Protein AF-A0A520S556-F1 (afdb_monomer_lite)

Structure (mmCIF, N/CA/C/O backbone):
data_AF-A0A520S556-F1
#
_entry.id   AF-A0A520S556-F1
#
loop_
_atom_site.group_PDB
_atom_site.id
_atom_site.type_symbol
_atom_site.label_atom_id
_atom_site.label_alt_id
_atom_site.label_comp_id
_atom_site.label_asym_id
_atom_site.label_entity_id
_atom_site.label_seq_id
_atom_site.pdbx_PDB_ins_code
_atom_site.Cartn_x
_atom_site.Cartn_y
_atom_site.Cartn_z
_atom_site.occupancy
_atom_site.B_iso_or_equiv
_atom_site.auth_seq_id
_atom_site.auth_comp_id
_atom_site.auth_asym_id
_atom_site.auth_atom_id
_atom_site.pdbx_PDB_model_num
ATOM 1 N N . MET A 1 1 ? -10.086 -14.549 43.045 1.00 54.03 1 MET A N 1
ATOM 2 C CA . MET A 1 1 ? -8.870 -14.057 42.363 1.00 54.03 1 MET A CA 1
ATOM 3 C C . MET A 1 1 ? -8.837 -14.447 40.880 1.00 54.03 1 MET A C 1
ATOM 5 O O . MET A 1 1 ? -8.221 -13.704 40.144 1.00 54.03 1 MET A O 1
ATOM 9 N N . ASN A 1 2 ? -9.590 -15.460 40.411 1.00 58.88 2 ASN A N 1
ATOM 10 C CA . ASN A 1 2 ? -9.655 -15.836 38.980 1.00 58.88 2 ASN A CA 1
ATOM 11 C C . ASN A 1 2 ? -10.303 -14.822 38.014 1.00 58.88 2 ASN A C 1
ATOM 13 O O . ASN A 1 2 ? -9.980 -14.830 36.836 1.00 58.88 2 ASN A O 1
ATOM 17 N N . SER A 1 3 ? -11.210 -13.950 38.465 1.00 61.78 3 SER A N 1
ATOM 18 C CA . SER A 1 3 ? -12.034 -13.155 37.534 1.00 61.78 3 SER A CA 1
ATOM 19 C C . SER A 1 3 ? -11.272 -12.046 36.794 1.00 61.78 3 SER A C 1
ATOM 21 O O . SER A 1 3 ? -11.640 -11.696 35.683 1.00 61.78 3 SER A O 1
ATOM 23 N N . ALA A 1 4 ? -10.205 -11.500 37.388 1.00 64.62 4 ALA A N 1
ATOM 24 C CA . ALA A 1 4 ? -9.406 -10.444 36.759 1.00 64.62 4 ALA A CA 1
ATOM 25 C C . ALA A 1 4 ? -8.369 -10.994 35.760 1.00 64.62 4 ALA A C 1
ATOM 27 O O . ALA A 1 4 ? -8.003 -10.299 34.816 1.00 64.62 4 ALA A O 1
ATOM 28 N N . GLU A 1 5 ? -7.906 -12.232 35.964 1.00 65.00 5 GLU A N 1
ATOM 29 C CA . GLU A 1 5 ? -6.979 -12.914 35.051 1.00 65.00 5 GLU A CA 1
ATOM 30 C C . GLU A 1 5 ? -7.717 -13.376 33.782 1.00 65.00 5 GLU A C 1
ATOM 32 O O . GLU A 1 5 ? -7.232 -13.130 32.681 1.00 65.00 5 GLU A O 1
ATOM 37 N N . GLU A 1 6 ? -8.939 -13.913 33.914 1.00 66.50 6 GLU A N 1
ATOM 38 C CA . GLU A 1 6 ? -9.789 -14.287 32.769 1.00 66.50 6 GLU A CA 1
ATOM 39 C C . GLU A 1 6 ? -10.189 -13.074 31.901 1.00 66.50 6 GLU A C 1
ATOM 41 O O . GLU A 1 6 ? -10.152 -13.156 30.673 1.00 66.50 6 GLU A O 1
ATOM 46 N N . GLU A 1 7 ? -10.518 -11.921 32.501 1.00 67.44 7 GLU A N 1
ATOM 47 C CA . GLU A 1 7 ? -10.843 -10.694 31.748 1.00 67.44 7 GLU A CA 1
ATOM 48 C C . GLU A 1 7 ? -9.630 -10.122 30.987 1.00 67.44 7 GLU A C 1
ATOM 50 O O . GLU A 1 7 ? -9.769 -9.654 29.850 1.00 67.44 7 GLU A O 1
ATOM 55 N N . GLN A 1 8 ? -8.426 -10.176 31.571 1.00 68.19 8 GLN A N 1
ATOM 56 C CA . GLN A 1 8 ? -7.202 -9.741 30.888 1.00 68.19 8 GLN A CA 1
ATOM 57 C C . GLN A 1 8 ? -6.812 -10.682 29.743 1.00 68.19 8 GLN A C 1
ATOM 59 O O . GLN A 1 8 ? -6.436 -10.196 28.673 1.00 68.19 8 GLN A O 1
ATOM 64 N N . GLU A 1 9 ? -6.939 -12.000 29.922 1.00 69.75 9 GLU A N 1
ATOM 65 C CA . GLU A 1 9 ? -6.674 -12.970 28.852 1.00 69.75 9 GLU A CA 1
ATOM 66 C C . GLU A 1 9 ? -7.617 -12.779 27.660 1.00 69.75 9 GLU A C 1
ATOM 68 O O . GLU A 1 9 ? -7.149 -12.723 26.520 1.00 69.75 9 GLU A O 1
ATOM 73 N N . LEU A 1 10 ? -8.919 -12.587 27.902 1.00 73.12 10 LEU A N 1
ATOM 74 C CA . LEU A 1 10 ? -9.891 -12.290 26.842 1.00 73.12 10 LEU A CA 1
ATOM 75 C C . LEU A 1 10 ? -9.511 -11.020 26.064 1.00 73.12 10 LEU A C 1
ATOM 77 O O . LEU A 1 10 ? -9.525 -11.020 24.835 1.00 73.12 10 LEU A O 1
ATOM 81 N N . THR A 1 11 ? -9.054 -9.977 26.764 1.00 82.06 11 THR A N 1
ATOM 82 C CA . THR A 1 11 ? -8.643 -8.706 26.144 1.00 82.06 11 THR A CA 1
ATOM 83 C C . THR A 1 11 ? -7.404 -8.860 25.247 1.00 82.06 11 THR A C 1
ATOM 85 O O . THR A 1 11 ? -7.337 -8.270 24.165 1.00 82.06 11 THR A O 1
ATOM 88 N N . LEU A 1 12 ? -6.413 -9.663 25.659 1.00 81.62 12 LEU A N 1
ATOM 89 C CA . LEU A 1 12 ? -5.217 -9.928 24.848 1.00 81.62 12 LEU A CA 1
ATOM 90 C C . LEU A 1 12 ? -5.542 -10.775 23.614 1.00 81.62 12 LEU A C 1
ATOM 92 O O . LEU A 1 12 ? -5.056 -10.480 22.520 1.00 81.62 12 LEU A O 1
ATOM 96 N N . ILE A 1 13 ? -6.375 -11.804 23.778 1.00 85.19 13 ILE A N 1
ATOM 97 C CA . ILE A 1 13 ? -6.836 -12.651 22.673 1.00 85.19 13 ILE A CA 1
ATOM 98 C C . ILE A 1 13 ? -7.604 -11.806 21.647 1.00 85.19 13 ILE A C 1
ATOM 100 O O . ILE A 1 13 ? -7.321 -11.899 20.449 1.00 85.19 13 ILE A O 1
ATOM 104 N N . ASP A 1 14 ? -8.497 -10.925 22.098 1.00 84.88 14 ASP A N 1
ATOM 105 C CA . ASP A 1 14 ? -9.263 -10.027 21.229 1.00 84.88 14 ASP A CA 1
ATOM 106 C C . ASP A 1 14 ? -8.359 -9.060 20.452 1.00 84.88 14 ASP A C 1
ATOM 108 O O . ASP A 1 14 ? -8.530 -8.881 19.241 1.00 84.88 14 ASP A O 1
ATOM 112 N N . HIS A 1 15 ? -7.336 -8.499 21.100 1.00 84.19 15 HIS A N 1
ATOM 113 C CA . HIS A 1 15 ? -6.376 -7.624 20.427 1.00 84.19 15 HIS A CA 1
ATOM 114 C C . HIS A 1 15 ? -5.542 -8.375 19.371 1.00 84.19 15 HIS A C 1
ATOM 116 O O . HIS A 1 15 ? -5.305 -7.865 18.273 1.00 84.19 15 HIS A O 1
ATOM 122 N N . LEU A 1 16 ? -5.138 -9.622 19.634 1.00 88.31 16 LEU A N 1
ATOM 123 C CA . LEU A 1 16 ? -4.447 -10.450 18.635 1.00 88.31 16 LEU A CA 1
ATOM 124 C C . LEU A 1 16 ? -5.355 -10.820 17.451 1.00 88.31 16 LEU A C 1
ATOM 126 O O . LEU A 1 16 ? -4.902 -10.850 16.300 1.00 88.31 16 LEU A O 1
ATOM 130 N N . ILE A 1 17 ? -6.640 -11.074 17.705 1.00 89.38 17 ILE A N 1
ATOM 131 C CA . ILE A 1 17 ? -7.638 -11.321 16.656 1.00 89.38 17 ILE A CA 1
ATOM 132 C C . ILE A 1 17 ? -7.810 -10.076 15.781 1.00 89.38 17 ILE A C 1
ATOM 134 O O . ILE A 1 17 ? -7.869 -10.194 14.551 1.00 89.38 17 ILE A O 1
ATOM 138 N N . GLU A 1 18 ? -7.832 -8.896 16.398 1.00 89.12 18 GLU A N 1
ATOM 139 C CA . GLU A 1 18 ? -7.869 -7.617 15.703 1.00 89.12 18 GLU A CA 1
ATOM 140 C C . GLU A 1 18 ? -6.640 -7.447 14.796 1.00 89.12 18 GLU A C 1
ATOM 142 O O . GLU A 1 18 ? -6.794 -7.170 13.604 1.00 89.12 18 GLU A O 1
ATOM 147 N N . LEU A 1 19 ? -5.426 -7.691 15.308 1.00 89.81 19 LEU A N 1
ATOM 148 C CA . LEU A 1 19 ? -4.191 -7.630 14.515 1.00 89.81 19 LEU A CA 1
ATOM 149 C C . LEU A 1 19 ? -4.261 -8.536 13.280 1.00 89.81 19 LEU A C 1
ATOM 151 O O . LEU A 1 19 ? -3.933 -8.109 12.171 1.00 89.81 19 LEU A O 1
ATOM 155 N N . ARG A 1 20 ? -4.710 -9.782 13.453 1.00 94.38 20 ARG A N 1
ATOM 156 C CA . ARG A 1 20 ? -4.850 -10.747 12.355 1.00 94.38 20 ARG A CA 1
ATOM 157 C C . ARG A 1 20 ? -5.804 -10.236 11.277 1.00 94.38 20 ARG A C 1
ATOM 159 O O . ARG A 1 20 ? -5.463 -10.274 10.096 1.00 94.38 20 ARG A O 1
ATOM 166 N N . ASP A 1 21 ? -6.990 -9.776 11.669 1.00 93.31 21 ASP A N 1
ATOM 167 C CA . ASP A 1 21 ? -8.000 -9.267 10.732 1.00 93.31 21 ASP A CA 1
ATOM 168 C C . ASP A 1 21 ? -7.488 -8.030 9.976 1.00 93.31 21 ASP A C 1
ATOM 170 O O . ASP A 1 21 ? -7.669 -7.879 8.766 1.00 93.31 21 ASP A O 1
ATOM 174 N N . ARG A 1 22 ? -6.745 -7.174 10.680 1.00 92.50 22 ARG A N 1
ATOM 175 C CA . ARG A 1 22 ? -6.067 -6.009 10.115 1.00 92.50 22 ARG A CA 1
ATOM 176 C C . ARG A 1 22 ? -5.005 -6.383 9.087 1.00 92.50 22 ARG A C 1
ATOM 178 O O . ARG A 1 22 ? -5.018 -5.837 7.985 1.00 92.50 22 ARG A O 1
ATOM 185 N N . ILE A 1 23 ? -4.139 -7.338 9.406 1.00 93.50 23 ILE A N 1
ATOM 186 C CA . ILE A 1 23 ? -3.128 -7.843 8.472 1.00 93.50 23 ILE A CA 1
ATOM 187 C C . ILE A 1 23 ? -3.799 -8.451 7.238 1.00 93.50 23 ILE A C 1
ATOM 189 O O . ILE A 1 23 ? -3.405 -8.124 6.120 1.00 93.50 23 ILE A O 1
ATOM 193 N N . LEU A 1 24 ? -4.841 -9.270 7.414 1.00 95.81 24 LEU A N 1
ATOM 194 C CA . LEU A 1 24 ? -5.568 -9.879 6.297 1.00 95.81 24 LEU A CA 1
ATOM 195 C C . LEU A 1 24 ? -6.174 -8.827 5.365 1.00 95.81 24 LEU A C 1
ATOM 197 O O . LEU A 1 24 ? -6.004 -8.929 4.153 1.00 95.81 24 LEU A O 1
ATOM 201 N N . LYS A 1 25 ? -6.813 -7.785 5.906 1.00 95.31 25 LYS A N 1
ATOM 202 C CA . LYS A 1 25 ? -7.355 -6.678 5.101 1.00 95.31 25 LYS A CA 1
ATOM 203 C C . LYS A 1 25 ? -6.266 -5.948 4.315 1.00 95.31 25 LYS A C 1
ATOM 205 O O . LYS A 1 25 ? -6.449 -5.694 3.126 1.00 95.31 25 LYS A O 1
ATOM 210 N N . SER A 1 26 ? -5.126 -5.662 4.943 1.00 95.50 26 SER A N 1
ATOM 211 C CA . SER A 1 26 ? -3.971 -5.046 4.275 1.00 95.50 26 SER A CA 1
ATOM 212 C C . SER A 1 26 ? -3.423 -5.925 3.149 1.00 95.50 26 SER A C 1
ATOM 214 O O . SER A 1 26 ? -3.183 -5.432 2.048 1.00 95.50 26 SER A O 1
ATOM 216 N N . VAL A 1 27 ? -3.277 -7.232 3.388 1.00 96.19 27 VAL A N 1
ATOM 217 C CA . VAL A 1 27 ? -2.828 -8.190 2.367 1.00 96.19 27 VAL A CA 1
ATOM 218 C C . VAL A 1 27 ? -3.818 -8.247 1.207 1.00 96.19 27 VAL A C 1
ATOM 220 O O . VAL A 1 27 ? -3.404 -8.157 0.055 1.00 96.19 27 VAL A O 1
ATOM 223 N N . VAL A 1 28 ? -5.120 -8.333 1.487 1.00 97.12 28 VAL A N 1
ATOM 224 C CA . VAL A 1 28 ? -6.163 -8.343 0.451 1.00 97.12 28 VAL A CA 1
ATOM 225 C C . VAL A 1 28 ? -6.120 -7.060 -0.378 1.00 97.12 28 VAL A C 1
ATOM 227 O O . VAL A 1 28 ? -6.177 -7.141 -1.601 1.00 97.12 28 VAL A O 1
ATOM 230 N N . ALA A 1 29 ? -5.952 -5.891 0.244 1.00 96.56 29 ALA A N 1
ATOM 231 C CA . ALA A 1 29 ? -5.830 -4.626 -0.480 1.00 96.56 29 ALA A CA 1
ATOM 232 C C . ALA A 1 29 ? -4.622 -4.615 -1.435 1.00 96.56 29 ALA A C 1
ATOM 234 O O . ALA A 1 29 ? -4.768 -4.240 -2.600 1.00 96.56 29 ALA A O 1
ATOM 235 N N . VAL A 1 30 ? -3.453 -5.082 -0.977 1.00 96.81 30 VAL A N 1
ATOM 236 C CA . VAL A 1 30 ? -2.250 -5.206 -1.821 1.00 96.81 30 VAL A CA 1
ATOM 237 C C . VAL A 1 30 ? -2.483 -6.188 -2.966 1.00 96.81 30 VAL A C 1
ATOM 239 O O . VAL A 1 30 ? -2.143 -5.880 -4.104 1.00 96.81 30 VAL A O 1
ATOM 242 N N . VAL A 1 31 ? -3.083 -7.349 -2.693 1.00 96.75 31 VAL A N 1
ATOM 243 C CA . VAL A 1 31 ? -3.360 -8.371 -3.714 1.00 96.75 31 VAL A CA 1
ATOM 244 C C . VAL A 1 31 ? -4.347 -7.852 -4.759 1.00 96.75 31 VAL A C 1
ATOM 246 O O . VAL A 1 31 ? -4.113 -8.043 -5.947 1.00 96.75 31 VAL A O 1
ATOM 249 N N . LEU A 1 32 ? -5.412 -7.159 -4.353 1.00 97.00 32 LEU A N 1
ATOM 250 C CA . LEU A 1 32 ? -6.377 -6.570 -5.286 1.00 97.00 32 LEU A CA 1
ATOM 251 C C . LEU A 1 32 ? -5.724 -5.518 -6.188 1.00 97.00 32 LEU A C 1
ATOM 253 O O . LEU A 1 32 ? -5.930 -5.544 -7.401 1.00 97.00 32 LEU A O 1
ATOM 257 N N . LEU A 1 33 ? -4.899 -4.635 -5.619 1.00 96.31 33 LEU A N 1
ATOM 258 C CA . LEU A 1 33 ? -4.146 -3.647 -6.395 1.00 96.31 33 LEU A CA 1
ATOM 259 C C . LEU A 1 33 ? -3.128 -4.309 -7.325 1.00 96.31 33 LEU A C 1
ATOM 261 O O . LEU A 1 33 ? -3.011 -3.919 -8.484 1.00 96.31 33 LEU A O 1
ATOM 265 N N . PHE A 1 34 ? -2.428 -5.336 -6.849 1.00 96.06 34 PHE A N 1
ATOM 266 C CA . PHE A 1 34 ? -1.489 -6.097 -7.663 1.00 96.06 34 PHE A CA 1
ATOM 267 C C . PHE A 1 34 ? -2.187 -6.765 -8.846 1.00 96.06 34 PHE A C 1
ATOM 269 O O . PHE A 1 34 ? -1.718 -6.626 -9.968 1.00 96.06 34 PHE A O 1
ATOM 276 N N . LEU A 1 35 ? -3.324 -7.433 -8.627 1.00 95.88 35 LEU A N 1
ATOM 277 C CA . LEU A 1 35 ? -4.101 -8.058 -9.700 1.00 95.88 35 LEU A CA 1
ATOM 278 C C . LEU A 1 35 ? -4.626 -7.025 -10.707 1.00 95.88 35 LEU A C 1
ATOM 280 O O . LEU A 1 35 ? -4.612 -7.295 -11.906 1.00 95.88 35 LEU A O 1
ATOM 284 N N . ALA A 1 36 ? -5.029 -5.837 -10.248 1.00 95.19 36 ALA A N 1
ATOM 285 C CA . ALA A 1 36 ? -5.444 -4.745 -11.129 1.00 95.19 36 ALA A CA 1
ATOM 286 C C . ALA A 1 36 ? -4.287 -4.214 -11.998 1.00 95.19 36 ALA A C 1
ATOM 288 O O . ALA A 1 36 ? -4.488 -3.892 -13.168 1.00 95.19 36 ALA A O 1
ATOM 289 N N . LEU A 1 37 ? -3.072 -4.154 -11.446 1.00 93.62 37 LEU A N 1
ATOM 290 C CA . LEU A 1 37 ? -1.869 -3.694 -12.149 1.00 93.62 37 LEU A CA 1
ATOM 291 C C . LEU A 1 37 ? -1.149 -4.808 -12.921 1.00 93.62 37 LEU A C 1
ATOM 293 O O . LEU A 1 37 ? -0.290 -4.518 -13.750 1.00 93.62 37 LEU A O 1
ATOM 297 N N . PHE A 1 38 ? -1.501 -6.073 -12.688 1.00 91.50 38 PHE A N 1
ATOM 298 C CA . PHE A 1 38 ? -0.816 -7.244 -13.237 1.00 91.50 38 PHE A CA 1
ATOM 299 C C . PHE A 1 38 ? -0.745 -7.224 -14.768 1.00 91.50 38 PHE A C 1
ATOM 301 O O . PHE A 1 38 ? 0.300 -7.532 -15.344 1.00 91.50 38 PHE A O 1
ATOM 308 N N . ALA A 1 39 ? -1.833 -6.808 -15.426 1.00 90.56 39 ALA A N 1
ATOM 309 C CA . ALA A 1 39 ? -1.903 -6.697 -16.884 1.00 90.56 39 ALA A CA 1
ATOM 310 C C . ALA A 1 39 ? -0.925 -5.654 -17.459 1.00 90.56 39 ALA A C 1
ATOM 312 O O . ALA A 1 39 ? -0.477 -5.802 -18.590 1.00 90.56 39 ALA A O 1
ATOM 313 N N . PHE A 1 40 ? -0.552 -4.647 -16.665 1.00 91.31 40 PHE A N 1
ATOM 314 C CA . PHE A 1 40 ? 0.346 -3.547 -17.037 1.00 91.31 40 PHE A CA 1
ATOM 315 C C . PHE A 1 40 ? 1.778 -3.752 -16.520 1.00 91.31 40 PHE A C 1
ATOM 317 O O . PHE A 1 40 ? 2.595 -2.833 -16.533 1.00 91.31 40 PHE A O 1
ATOM 324 N N . SER A 1 41 ? 2.103 -4.952 -16.033 1.00 89.06 41 SER A N 1
ATOM 325 C CA . SER A 1 41 ? 3.382 -5.230 -15.372 1.00 89.06 41 SER A CA 1
ATOM 326 C C . SER A 1 41 ? 4.605 -4.987 -16.260 1.00 89.06 41 SER A C 1
ATOM 328 O O . SER A 1 41 ? 5.608 -4.451 -15.788 1.00 89.06 41 SER A O 1
ATOM 330 N N . ASN A 1 42 ? 4.513 -5.328 -17.549 1.00 86.12 42 ASN A N 1
ATOM 331 C CA . ASN A 1 42 ? 5.574 -5.055 -18.519 1.00 86.12 42 ASN A CA 1
ATOM 332 C C . ASN A 1 42 ? 5.751 -3.552 -18.766 1.00 86.12 42 ASN A C 1
ATOM 334 O O . ASN A 1 42 ? 6.882 -3.078 -18.772 1.00 86.12 42 ASN A O 1
ATOM 338 N N . ASP A 1 43 ? 4.657 -2.796 -18.890 1.00 87.44 43 ASP A N 1
ATOM 339 C CA . ASP A 1 43 ? 4.713 -1.347 -19.118 1.00 87.44 43 ASP A CA 1
ATOM 340 C C . ASP A 1 43 ? 5.343 -0.622 -17.922 1.00 87.44 43 ASP A C 1
ATOM 342 O O . ASP A 1 43 ? 6.216 0.230 -18.090 1.00 87.44 43 ASP A O 1
ATOM 346 N N . ILE A 1 44 ? 4.960 -1.015 -16.700 1.00 87.19 44 ILE A N 1
ATOM 347 C CA . ILE A 1 44 ? 5.554 -0.510 -15.453 1.00 87.19 44 ILE A CA 1
ATOM 348 C C . ILE A 1 44 ? 7.056 -0.816 -15.421 1.00 87.19 44 ILE A C 1
ATOM 350 O O . ILE A 1 44 ? 7.861 0.048 -15.067 1.00 87.19 44 ILE A O 1
ATOM 354 N N . TYR A 1 45 ? 7.443 -2.032 -15.808 1.00 86.69 45 TYR A N 1
ATOM 355 C CA . TYR A 1 45 ? 8.844 -2.434 -15.861 1.00 86.69 45 TYR A CA 1
ATOM 356 C C . TYR A 1 45 ? 9.647 -1.614 -16.861 1.00 86.69 45 TYR A C 1
ATOM 358 O O . TYR A 1 45 ? 10.682 -1.069 -16.487 1.00 86.69 45 TYR A O 1
ATOM 366 N N . THR A 1 46 ? 9.168 -1.456 -18.092 1.00 84.88 46 THR A N 1
ATOM 367 C CA . THR A 1 46 ? 9.849 -0.642 -19.103 1.00 84.88 46 THR A CA 1
ATOM 368 C C . THR A 1 46 ? 9.942 0.819 -18.672 1.00 84.88 46 THR A C 1
ATOM 370 O O . THR A 1 46 ? 11.004 1.420 -18.825 1.00 84.88 46 THR A O 1
ATOM 373 N N . TYR A 1 47 ? 8.893 1.378 -18.063 1.00 87.19 47 TYR A N 1
ATOM 374 C CA . TYR A 1 47 ? 8.905 2.758 -17.576 1.00 87.19 47 TYR A CA 1
ATOM 375 C C . TYR A 1 47 ? 9.996 2.998 -16.522 1.00 87.19 47 TYR A C 1
ATOM 377 O O . TYR A 1 47 ? 10.712 3.995 -16.589 1.00 87.19 47 TYR A O 1
ATOM 385 N N . VAL A 1 48 ? 10.166 2.067 -15.579 1.00 82.88 48 VAL A N 1
ATOM 386 C CA . VAL A 1 48 ? 11.200 2.169 -14.534 1.00 82.88 48 VAL A CA 1
ATOM 387 C C . VAL A 1 48 ? 12.589 1.780 -15.056 1.00 82.88 48 VAL A C 1
ATOM 389 O O . VAL A 1 48 ? 13.586 2.349 -14.621 1.00 82.88 48 VAL A O 1
ATOM 392 N N . ALA A 1 49 ? 12.681 0.837 -15.996 1.00 81.50 49 ALA A N 1
ATOM 393 C CA . ALA A 1 49 ? 13.952 0.356 -16.534 1.00 81.50 49 ALA A CA 1
ATOM 394 C C . ALA A 1 49 ? 14.596 1.323 -17.541 1.00 81.50 49 ALA A C 1
ATOM 396 O O . ALA A 1 49 ? 15.819 1.399 -17.587 1.00 81.50 49 ALA A O 1
ATOM 397 N N . THR A 1 50 ? 13.808 2.077 -18.317 1.00 80.00 50 THR A N 1
ATOM 398 C CA . THR A 1 50 ? 14.314 3.054 -19.306 1.00 80.00 50 THR A CA 1
ATOM 399 C C . THR A 1 50 ? 15.336 4.044 -18.720 1.00 80.00 50 THR A C 1
ATOM 401 O O . THR A 1 50 ? 16.459 4.071 -19.215 1.00 80.00 50 THR A O 1
ATOM 404 N N . PRO A 1 51 ? 15.047 4.789 -17.631 1.00 79.12 51 PRO A N 1
ATOM 405 C CA . PRO A 1 51 ? 16.021 5.727 -17.067 1.00 79.12 51 PRO A CA 1
ATOM 406 C C . PRO A 1 51 ? 17.261 5.036 -16.485 1.00 79.12 51 PRO A C 1
ATOM 408 O O . PRO A 1 51 ? 18.328 5.639 -16.427 1.00 79.12 51 PRO A O 1
ATOM 411 N N . LEU A 1 52 ? 17.140 3.773 -16.058 1.00 73.38 52 LEU A N 1
ATOM 412 C CA . LEU A 1 52 ? 18.295 2.994 -15.617 1.00 73.38 52 LEU A CA 1
ATOM 413 C C . LEU A 1 52 ? 19.194 2.656 -16.806 1.00 73.38 52 LEU A C 1
ATOM 415 O O . LEU A 1 52 ? 20.400 2.823 -16.700 1.00 73.38 52 LEU A O 1
ATOM 419 N N . LEU A 1 53 ? 18.614 2.232 -17.933 1.00 71.31 53 LEU A N 1
ATOM 420 C CA . LEU A 1 53 ? 19.343 1.945 -19.171 1.00 71.31 53 LEU A CA 1
ATOM 421 C C . LEU A 1 53 ? 20.044 3.188 -19.733 1.00 71.31 53 LEU A C 1
ATOM 423 O O . LEU A 1 53 ? 21.186 3.079 -20.166 1.00 71.31 53 LEU A O 1
ATOM 427 N N . ASP A 1 54 ? 19.412 4.360 -19.660 1.00 72.12 54 ASP A N 1
ATOM 428 C CA . ASP A 1 54 ? 20.008 5.627 -20.112 1.00 72.12 54 ASP A CA 1
ATOM 429 C C . ASP A 1 54 ? 21.180 6.087 -19.223 1.00 72.12 54 ASP A C 1
ATOM 431 O O . ASP A 1 54 ? 22.049 6.837 -19.663 1.00 72.12 54 ASP A O 1
ATOM 435 N N . ALA A 1 55 ? 21.221 5.631 -17.967 1.00 71.88 55 ALA A N 1
ATOM 436 C CA . ALA A 1 55 ? 22.313 5.891 -17.033 1.00 71.88 55 ALA A CA 1
ATOM 437 C C . ALA A 1 55 ? 23.460 4.862 -17.132 1.00 71.88 55 ALA A C 1
ATOM 439 O O . ALA A 1 55 ? 24.481 5.024 -16.454 1.00 71.88 55 ALA A O 1
ATOM 440 N N . LEU A 1 56 ? 23.318 3.804 -17.944 1.00 66.50 56 LEU A N 1
ATOM 441 C CA . LEU A 1 56 ? 24.388 2.829 -18.166 1.00 66.50 56 LEU A CA 1
ATOM 442 C C . LEU A 1 56 ? 25.460 3.397 -19.123 1.00 66.50 56 LEU A C 1
ATOM 444 O O . LEU A 1 56 ? 25.127 4.079 -20.091 1.00 66.50 56 LEU A O 1
ATOM 448 N N . PRO A 1 57 ? 26.755 3.085 -18.909 1.00 65.94 57 PRO A N 1
ATOM 449 C CA . PRO A 1 57 ? 27.817 3.450 -19.844 1.00 65.94 57 PRO A CA 1
ATOM 450 C C . PRO A 1 57 ? 27.558 2.850 -21.230 1.00 65.94 57 PRO A C 1
ATOM 452 O O . PRO A 1 57 ? 27.187 1.674 -21.330 1.00 65.94 57 PRO A O 1
ATOM 455 N N . GLU A 1 58 ? 27.812 3.626 -22.290 1.00 57.56 58 GLU A N 1
ATOM 456 C CA . GLU A 1 58 ? 27.670 3.165 -23.675 1.00 57.56 58 GLU A CA 1
ATOM 457 C C . GLU A 1 58 ? 28.401 1.825 -23.882 1.00 57.56 58 GLU A C 1
ATOM 459 O O . GLU A 1 58 ? 29.605 1.708 -23.650 1.00 57.56 58 GLU A O 1
ATOM 464 N N . GLY A 1 59 ? 27.653 0.790 -24.283 1.00 58.78 59 GLY A N 1
ATOM 465 C CA . GLY A 1 59 ? 28.171 -0.567 -24.500 1.00 58.78 59 GLY A CA 1
ATOM 466 C C . GLY A 1 59 ? 27.850 -1.589 -23.402 1.00 58.78 59 GLY A C 1
ATOM 467 O O . GLY A 1 59 ? 28.182 -2.763 -23.571 1.00 58.78 59 GLY A O 1
ATOM 468 N N . THR A 1 60 ? 27.174 -1.198 -22.317 1.00 54.72 60 THR A N 1
ATOM 469 C CA . THR A 1 60 ? 26.707 -2.136 -21.279 1.00 54.72 60 THR A CA 1
ATOM 470 C C . THR A 1 60 ? 25.236 -2.486 -21.505 1.00 54.72 60 THR A C 1
ATOM 472 O O . THR A 1 60 ? 24.375 -1.613 -21.476 1.00 54.72 60 THR A O 1
ATOM 475 N N . SER A 1 61 ? 24.927 -3.763 -21.732 1.00 56.66 61 SER A N 1
ATOM 476 C CA . SER A 1 61 ? 23.548 -4.255 -21.819 1.00 56.66 61 SER A CA 1
ATOM 477 C C . SER A 1 61 ? 23.080 -4.792 -20.466 1.00 56.66 61 SER A C 1
ATOM 479 O O . SER A 1 61 ? 23.874 -5.282 -19.664 1.00 56.66 61 SER A O 1
ATOM 481 N N . MET A 1 62 ? 21.77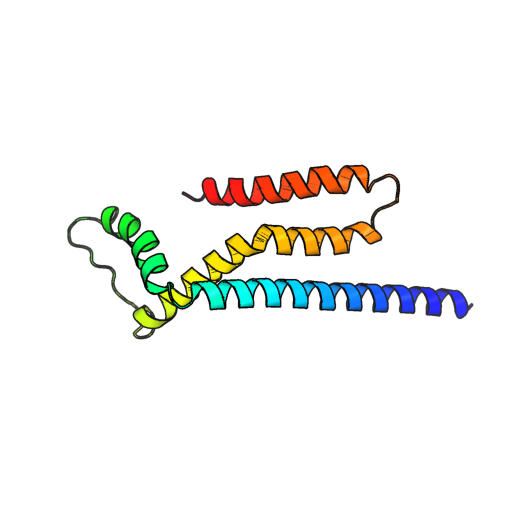8 -4.705 -20.191 1.00 59.00 62 MET A N 1
ATOM 482 C CA . MET A 1 62 ? 21.199 -5.317 -18.997 1.00 59.00 62 MET A CA 1
ATOM 483 C C . MET A 1 62 ? 21.266 -6.846 -19.141 1.00 59.00 62 MET A C 1
ATOM 485 O O . MET A 1 62 ? 20.539 -7.438 -19.938 1.00 59.00 62 MET A O 1
ATOM 489 N N . ILE A 1 63 ? 22.172 -7.486 -18.396 1.00 60.88 63 ILE A N 1
ATOM 490 C CA . ILE A 1 63 ? 22.371 -8.939 -18.440 1.00 60.88 63 ILE A CA 1
ATOM 491 C C . ILE A 1 63 ? 21.449 -9.593 -17.411 1.00 60.88 63 ILE A C 1
ATOM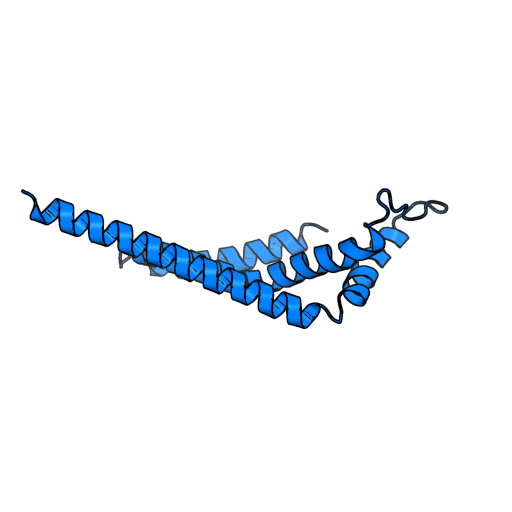 493 O O . ILE A 1 63 ? 21.565 -9.352 -16.210 1.00 60.88 63 ILE A O 1
ATOM 497 N N . ALA A 1 64 ? 20.544 -10.455 -17.874 1.00 61.56 64 ALA A N 1
ATOM 498 C CA . ALA A 1 64 ? 19.785 -11.331 -16.993 1.00 61.56 64 ALA A CA 1
ATOM 499 C C . ALA A 1 64 ? 20.721 -12.416 -16.437 1.00 61.56 64 ALA A C 1
ATOM 501 O O . ALA A 1 64 ? 21.104 -13.339 -17.151 1.00 61.56 64 ALA A O 1
ATOM 502 N N . ILE A 1 65 ? 21.107 -12.279 -15.167 1.00 73.44 65 ILE A N 1
ATOM 503 C CA . ILE A 1 65 ? 21.982 -13.233 -14.463 1.00 73.44 65 ILE A CA 1
ATOM 504 C C . ILE A 1 65 ? 21.254 -14.572 -14.252 1.00 73.44 65 ILE A C 1
ATOM 506 O O . ILE A 1 65 ? 21.871 -15.630 -14.315 1.00 73.44 65 ILE A O 1
ATOM 510 N N . ASP A 1 66 ? 19.927 -14.521 -14.083 1.00 69.12 66 ASP A N 1
ATOM 511 C CA . ASP A 1 66 ? 19.068 -15.696 -13.944 1.00 69.12 66 ASP A CA 1
ATOM 512 C C . ASP A 1 66 ? 18.103 -15.843 -15.130 1.00 69.12 66 ASP A C 1
ATOM 514 O O . ASP A 1 66 ? 17.479 -14.854 -15.536 1.00 69.12 66 ASP A O 1
ATOM 518 N N . PRO A 1 67 ? 17.853 -17.073 -15.622 1.00 72.00 67 PRO A N 1
ATOM 519 C CA . PRO A 1 67 ? 16.956 -17.324 -16.756 1.00 72.00 67 PRO A CA 1
ATOM 520 C C . PRO A 1 67 ? 15.495 -16.958 -16.458 1.00 72.00 67 PRO A C 1
ATOM 522 O O . PRO A 1 67 ? 14.700 -16.745 -17.369 1.00 72.00 67 PRO A O 1
ATOM 525 N N . THR A 1 68 ? 15.130 -16.871 -15.180 1.00 77.94 68 THR A N 1
ATOM 526 C CA . THR A 1 68 ? 13.781 -16.519 -14.727 1.00 77.94 68 THR A CA 1
ATOM 527 C C . THR A 1 68 ? 13.599 -15.012 -14.523 1.00 77.94 68 THR A C 1
ATOM 529 O O . THR A 1 68 ? 12.465 -14.545 -14.402 1.00 77.94 68 THR A O 1
ATOM 532 N N . SER A 1 69 ? 14.688 -14.232 -14.519 1.00 73.25 69 SER A N 1
ATOM 533 C CA . SER A 1 69 ? 14.650 -12.782 -14.290 1.00 73.25 69 SER A CA 1
ATOM 534 C C . SER A 1 69 ? 13.754 -12.020 -15.272 1.00 73.25 69 SER A C 1
ATOM 536 O O . SER A 1 69 ? 12.957 -11.217 -14.793 1.00 73.25 69 SER A O 1
ATOM 538 N N . PRO A 1 70 ? 13.775 -12.281 -16.596 1.00 78.06 70 PRO A N 1
ATOM 539 C CA . PRO A 1 70 ? 12.916 -11.561 -17.542 1.00 78.06 70 PRO A CA 1
ATOM 540 C C . PRO A 1 70 ? 11.421 -11.761 -17.273 1.00 78.06 70 PRO A C 1
ATOM 542 O O . PRO A 1 70 ? 10.616 -10.882 -17.553 1.00 78.06 70 PRO A O 1
ATOM 545 N N . PHE A 1 71 ? 11.052 -12.910 -16.702 1.00 82.00 71 PHE A N 1
ATOM 546 C CA . PHE A 1 71 ? 9.668 -13.224 -16.371 1.00 82.00 71 PHE A CA 1
ATOM 547 C C . PHE A 1 71 ? 9.267 -12.670 -14.999 1.00 82.00 71 PHE A C 1
ATOM 549 O O . PHE A 1 71 ? 8.225 -12.040 -14.873 1.00 82.00 71 PHE A O 1
ATOM 556 N N . PHE A 1 72 ? 10.081 -12.867 -13.956 1.00 86.19 72 PHE A N 1
ATOM 557 C CA . PHE A 1 72 ? 9.706 -12.460 -12.596 1.00 86.19 72 PHE A CA 1
ATOM 558 C C . PHE A 1 72 ? 10.000 -10.997 -12.266 1.00 86.19 72 PHE A C 1
ATOM 560 O O . PHE A 1 72 ? 9.375 -10.466 -11.347 1.00 86.19 72 PHE A O 1
ATOM 567 N N . ALA A 1 73 ? 10.939 -10.338 -12.949 1.00 87.44 73 ALA A N 1
ATOM 568 C CA . ALA A 1 73 ? 11.299 -8.958 -12.627 1.00 87.44 73 ALA A CA 1
ATOM 569 C C . ALA A 1 73 ? 10.124 -7.975 -12.810 1.00 87.44 73 ALA A C 1
ATOM 571 O O . ALA A 1 73 ? 9.861 -7.228 -11.861 1.00 87.44 73 ALA A O 1
ATOM 572 N N . PRO A 1 74 ? 9.346 -8.018 -13.914 1.00 87.38 74 PRO A N 1
ATOM 573 C CA . PRO A 1 74 ? 8.160 -7.174 -14.059 1.00 87.38 74 PRO A CA 1
ATOM 574 C C . PRO A 1 74 ? 7.117 -7.418 -12.963 1.00 87.38 74 PRO A C 1
ATOM 576 O O . PRO A 1 74 ? 6.575 -6.470 -12.391 1.00 87.38 74 PRO A O 1
ATOM 579 N N . PHE A 1 75 ? 6.877 -8.681 -12.591 1.00 91.25 75 PHE A N 1
ATOM 580 C CA . PHE A 1 75 ? 5.919 -9.020 -11.533 1.00 91.25 75 PHE A CA 1
ATOM 581 C C . PHE A 1 75 ? 6.375 -8.551 -10.151 1.00 91.25 75 PHE A C 1
ATOM 583 O O . PHE A 1 75 ? 5.575 -7.981 -9.410 1.00 91.25 75 PHE A O 1
ATOM 590 N N . LYS A 1 76 ? 7.655 -8.738 -9.806 1.00 90.06 76 LYS A N 1
ATOM 591 C CA . LYS A 1 76 ? 8.220 -8.251 -8.536 1.00 90.06 76 LYS A CA 1
ATOM 592 C C . LYS A 1 76 ? 8.110 -6.733 -8.430 1.00 90.06 76 LYS A C 1
ATOM 594 O O . LYS A 1 76 ? 7.685 -6.225 -7.397 1.00 90.06 76 LYS A O 1
ATOM 599 N N . LEU A 1 77 ? 8.445 -6.016 -9.501 1.00 91.69 77 LEU A N 1
ATOM 600 C CA . LEU A 1 77 ? 8.331 -4.563 -9.521 1.00 91.69 77 LEU A CA 1
ATOM 601 C C . LEU A 1 77 ? 6.874 -4.113 -9.369 1.00 91.69 77 LEU A C 1
ATOM 603 O O . LEU A 1 77 ? 6.576 -3.257 -8.542 1.00 91.69 77 LEU A O 1
ATOM 607 N N . THR A 1 78 ? 5.961 -4.732 -10.117 1.00 93.69 78 THR A N 1
ATOM 608 C CA . THR A 1 78 ? 4.525 -4.429 -10.037 1.00 93.69 78 THR A CA 1
ATOM 609 C C . THR A 1 78 ? 3.980 -4.672 -8.634 1.00 93.69 78 THR A C 1
A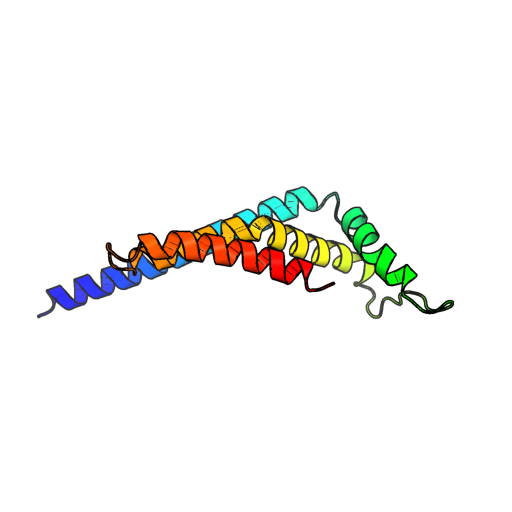TOM 611 O O . THR A 1 78 ? 3.183 -3.881 -8.139 1.00 93.69 78 THR A O 1
ATOM 614 N N . PHE A 1 79 ? 4.446 -5.722 -7.952 1.00 94.75 79 PHE A N 1
ATOM 615 C CA . PHE A 1 79 ? 4.106 -5.975 -6.554 1.00 94.75 79 PHE A CA 1
ATOM 616 C C . PHE A 1 79 ? 4.577 -4.845 -5.629 1.00 94.75 79 PHE A C 1
ATOM 618 O O . PHE A 1 79 ? 3.798 -4.377 -4.799 1.00 94.75 79 PHE A O 1
ATOM 625 N N . TYR A 1 80 ? 5.806 -4.346 -5.796 1.00 92.94 80 TYR A N 1
ATOM 626 C CA . TYR A 1 80 ? 6.289 -3.200 -5.019 1.00 92.94 80 TYR A CA 1
ATOM 627 C C . TYR A 1 80 ? 5.498 -1.919 -5.302 1.00 92.94 80 TYR A C 1
ATOM 629 O O . TYR A 1 80 ? 5.172 -1.188 -4.368 1.00 92.94 80 TYR A O 1
ATOM 637 N N . VAL A 1 81 ? 5.126 -1.667 -6.559 1.00 93.12 81 VAL A N 1
ATOM 638 C CA . VAL A 1 81 ? 4.276 -0.523 -6.929 1.00 93.12 81 VAL A CA 1
ATOM 639 C C . VAL A 1 81 ? 2.877 -0.657 -6.322 1.00 93.12 81 VAL A C 1
ATOM 641 O O . VAL A 1 81 ? 2.360 0.298 -5.745 1.00 93.12 81 VAL A O 1
ATOM 644 N N . ALA A 1 82 ? 2.277 -1.846 -6.377 1.00 95.25 82 ALA A N 1
ATOM 645 C CA . ALA A 1 82 ? 0.991 -2.114 -5.741 1.00 95.25 82 ALA A CA 1
ATOM 646 C C . ALA A 1 82 ? 1.054 -1.891 -4.223 1.00 95.25 82 ALA A C 1
ATOM 648 O O . ALA A 1 82 ? 0.158 -1.266 -3.657 1.00 95.25 82 ALA A O 1
ATOM 649 N N . PHE A 1 83 ? 2.131 -2.336 -3.568 1.00 95.00 83 PHE A N 1
ATOM 650 C CA . PHE A 1 83 ? 2.366 -2.085 -2.146 1.00 95.00 83 PHE A CA 1
ATOM 651 C C . PHE A 1 83 ? 2.497 -0.588 -1.838 1.00 95.00 83 PHE A C 1
ATOM 653 O O . PHE A 1 83 ? 1.908 -0.103 -0.874 1.00 95.00 83 PHE A O 1
ATOM 660 N N . LEU A 1 84 ? 3.214 0.159 -2.680 1.00 93.38 84 LEU A N 1
ATOM 661 C CA . LEU A 1 84 ? 3.375 1.606 -2.549 1.00 93.38 84 LEU A CA 1
ATOM 662 C C . LEU A 1 84 ? 2.029 2.345 -2.630 1.00 93.38 84 LEU A C 1
ATOM 664 O O . LEU A 1 84 ? 1.765 3.255 -1.846 1.00 93.38 84 LEU A O 1
ATOM 668 N N . ILE A 1 85 ? 1.164 1.933 -3.557 1.00 94.19 85 ILE A N 1
ATOM 669 C CA . ILE A 1 85 ? -0.190 2.483 -3.706 1.00 94.19 85 ILE A CA 1
ATOM 670 C C . ILE A 1 85 ? -1.077 2.068 -2.524 1.00 94.19 85 ILE A C 1
ATOM 672 O O . ILE A 1 85 ? -1.880 2.867 -2.049 1.00 94.19 85 ILE A O 1
ATOM 676 N N . ALA A 1 86 ? -0.912 0.846 -2.011 1.00 95.31 86 ALA A N 1
ATOM 677 C CA . ALA A 1 86 ? -1.635 0.346 -0.843 1.00 95.31 86 ALA A CA 1
ATOM 678 C C . ALA A 1 86 ? -1.179 0.987 0.481 1.00 95.31 86 ALA A C 1
ATOM 680 O O . ALA A 1 86 ? -1.896 0.898 1.481 1.00 95.31 86 ALA A O 1
ATOM 681 N N . ALA A 1 87 ? -0.010 1.633 0.515 1.00 93.44 87 ALA A N 1
ATOM 682 C CA . ALA A 1 87 ? 0.614 2.136 1.736 1.00 93.44 87 ALA A CA 1
ATOM 683 C C . ALA A 1 87 ? -0.293 3.020 2.618 1.00 93.44 87 ALA A C 1
ATOM 685 O O . ALA A 1 87 ? -0.299 2.792 3.827 1.00 93.44 87 ALA A O 1
ATOM 686 N N . PRO A 1 88 ? -1.121 3.954 2.098 1.00 92.00 88 PRO A N 1
ATOM 687 C CA . PRO A 1 88 ? -2.034 4.738 2.933 1.00 92.00 88 PRO A CA 1
ATOM 688 C C . PRO A 1 88 ? -3.052 3.867 3.671 1.00 92.00 88 PRO A C 1
ATOM 690 O O . PRO A 1 88 ? -3.352 4.115 4.837 1.00 92.00 88 PRO A O 1
ATOM 693 N N . TYR A 1 89 ? -3.556 2.823 3.007 1.00 94.38 89 TYR A N 1
ATOM 694 C CA . TYR A 1 89 ? -4.498 1.877 3.599 1.00 94.38 89 TYR A CA 1
ATOM 695 C C . TYR A 1 89 ? -3.816 0.997 4.651 1.00 94.38 89 TYR A C 1
ATOM 697 O O . TYR A 1 89 ? -4.350 0.815 5.743 1.00 94.38 89 TYR A O 1
ATOM 705 N N . ILE A 1 90 ? -2.602 0.513 4.365 1.00 93.25 90 ILE A N 1
ATOM 706 C CA . ILE A 1 90 ? -1.800 -0.271 5.317 1.00 93.25 90 ILE A CA 1
ATOM 707 C C . ILE A 1 90 ? -1.490 0.561 6.566 1.00 93.25 90 ILE A C 1
ATOM 709 O O . ILE A 1 90 ? -1.689 0.093 7.687 1.00 93.25 90 ILE A O 1
ATOM 713 N N . LEU A 1 91 ? -1.046 1.808 6.381 1.00 91.19 91 LEU A N 1
ATOM 714 C CA . LEU A 1 91 ? -0.761 2.738 7.471 1.00 91.19 91 LEU A CA 1
ATOM 715 C C . LEU A 1 91 ? -2.022 3.055 8.275 1.00 91.19 91 LEU A C 1
ATOM 717 O O . LEU A 1 91 ? -1.956 3.092 9.501 1.00 91.19 91 LEU A O 1
ATOM 721 N N . TYR A 1 92 ? -3.171 3.232 7.621 1.00 90.50 92 TYR A N 1
ATOM 722 C CA . TYR A 1 92 ? -4.445 3.428 8.313 1.00 90.50 92 TYR A CA 1
ATOM 723 C C . TYR A 1 92 ? -4.789 2.218 9.187 1.00 90.50 92 TYR A C 1
ATOM 725 O O . TYR A 1 92 ? -5.142 2.367 10.359 1.00 90.50 92 TYR A O 1
ATOM 733 N N . GLN A 1 93 ? -4.630 1.012 8.642 1.00 90.94 93 GLN A N 1
ATOM 734 C CA . GLN A 1 93 ? -4.936 -0.216 9.356 1.00 90.94 93 GLN A CA 1
ATOM 735 C C . GLN A 1 93 ? -4.000 -0.437 10.552 1.00 90.94 93 GLN A C 1
ATOM 737 O O . GLN A 1 93 ? -4.467 -0.864 11.610 1.00 90.94 93 GLN A O 1
ATOM 742 N N . LEU A 1 94 ? -2.718 -0.083 10.403 1.00 88.88 94 LEU A N 1
ATOM 743 C CA . LEU A 1 94 ? -1.710 -0.098 11.464 1.00 88.88 94 LEU A CA 1
ATOM 744 C C . LEU A 1 94 ? -2.035 0.921 12.566 1.00 88.88 94 LEU A C 1
ATOM 746 O O . LEU A 1 94 ? -2.047 0.578 13.745 1.00 88.88 94 LEU A O 1
ATOM 750 N N . TRP A 1 95 ? -2.367 2.160 12.202 1.00 84.81 95 TRP A N 1
ATOM 751 C CA . TRP A 1 95 ? -2.736 3.194 13.172 1.00 84.81 95 TRP A CA 1
ATOM 752 C C . TRP A 1 95 ? -4.019 2.861 13.918 1.00 84.81 95 TRP A C 1
ATOM 754 O O . TRP A 1 95 ? -4.115 3.079 15.124 1.00 84.81 95 TRP A O 1
ATOM 764 N N . SER A 1 96 ? -4.997 2.284 13.227 1.00 83.25 96 SER A N 1
ATOM 765 C CA . SER A 1 96 ? -6.242 1.874 13.855 1.00 83.25 96 SER A CA 1
ATOM 766 C C . SER A 1 96 ? -6.073 0.668 14.793 1.00 83.25 96 SER A C 1
ATOM 768 O O . SER A 1 96 ? -6.926 0.514 15.658 1.00 83.25 96 SER A O 1
ATOM 770 N N . PHE A 1 97 ? -5.003 -0.129 14.668 1.00 84.69 97 PHE A N 1
ATOM 771 C CA . PHE A 1 97 ? -4.613 -1.147 15.659 1.00 84.69 97 PHE A CA 1
ATOM 772 C C . PHE A 1 97 ? -4.001 -0.530 16.923 1.00 84.69 97 PHE A C 1
ATOM 774 O O . PHE A 1 97 ? -4.244 -0.996 18.029 1.00 84.69 97 PHE A O 1
ATOM 781 N N . ILE A 1 98 ? -3.218 0.539 16.764 1.00 80.69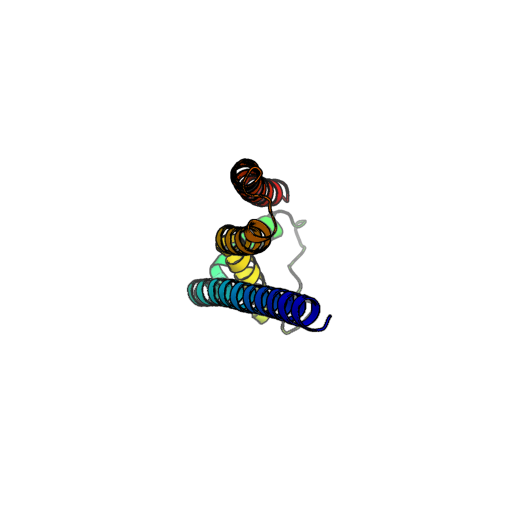 98 ILE A N 1
ATOM 782 C CA . ILE A 1 98 ? -2.529 1.220 17.871 1.00 80.69 98 ILE A CA 1
ATOM 783 C C . ILE A 1 98 ? -3.499 2.127 18.651 1.00 80.69 98 ILE A C 1
ATOM 785 O O . ILE A 1 98 ? -3.409 2.245 19.871 1.00 80.69 98 ILE A O 1
ATOM 789 N N . ALA A 1 99 ? -4.460 2.746 17.958 1.00 73.81 99 ALA A N 1
ATOM 790 C CA . ALA A 1 99 ? -5.453 3.660 18.522 1.00 73.81 99 ALA A CA 1
ATOM 791 C C . ALA A 1 99 ? -6.251 3.140 19.743 1.00 73.81 99 ALA A C 1
ATOM 793 O O . ALA A 1 99 ? -6.486 3.950 20.642 1.00 73.81 99 ALA A O 1
ATOM 794 N N . PRO A 1 100 ? -6.701 1.868 19.825 1.00 66.56 100 PRO A N 1
ATOM 795 C CA . PRO A 1 100 ? -7.382 1.355 21.018 1.00 66.56 100 PRO A CA 1
ATOM 796 C C . PRO A 1 100 ? -6.480 1.279 22.258 1.00 66.56 100 PRO A C 1
ATOM 798 O O . PRO A 1 100 ? -6.985 1.438 23.365 1.00 66.56 100 PRO A O 1
ATOM 801 N N . GLY A 1 101 ? -5.163 1.112 22.091 1.00 64.94 101 GLY A N 1
ATOM 802 C CA . GLY A 1 101 ? -4.196 1.139 23.197 1.00 64.94 101 GLY A CA 1
ATOM 803 C C . GLY A 1 101 ? -3.843 2.548 23.687 1.00 64.94 101 GLY A C 1
ATOM 804 O O . GLY A 1 101 ? -3.151 2.695 24.693 1.00 64.94 101 GLY A O 1
ATOM 805 N N . LEU A 1 102 ? -4.308 3.591 22.991 1.00 66.06 102 LEU A N 1
ATOM 806 C CA . LEU A 1 102 ? -3.974 4.980 23.279 1.00 66.06 102 LEU A CA 1
ATOM 807 C C . LEU A 1 102 ? -5.063 5.633 24.148 1.00 66.06 102 LEU A C 1
ATOM 809 O O . LEU A 1 102 ? -6.254 5.582 23.822 1.00 66.06 102 LEU A O 1
ATOM 813 N N . TYR A 1 103 ? -4.669 6.273 25.256 1.00 57.94 103 TYR A N 1
ATOM 814 C CA . TYR A 1 103 ? -5.605 6.935 26.172 1.00 57.94 103 TYR A CA 1
ATOM 815 C C . TYR A 1 103 ? -6.495 7.936 25.414 1.00 57.94 103 TYR A C 1
ATOM 817 O O . TYR A 1 103 ? -6.037 8.659 24.534 1.00 57.94 103 TYR A O 1
ATOM 825 N N . GLN A 1 104 ? -7.778 8.037 25.781 1.00 59.72 104 GLN A N 1
ATOM 826 C CA . GLN A 1 104 ? -8.788 8.868 25.091 1.00 59.72 104 GLN A CA 1
ATOM 827 C C . GLN A 1 104 ? -8.370 10.342 24.878 1.00 59.72 104 GLN A C 1
ATOM 829 O O . GLN A 1 104 ? -8.864 10.987 23.958 1.00 59.72 104 GLN A O 1
ATOM 834 N N . LYS A 1 105 ? -7.446 10.868 25.697 1.00 62.91 105 LYS A N 1
ATOM 835 C CA . LYS A 1 105 ? -6.879 12.224 25.572 1.00 62.91 105 LYS A CA 1
ATOM 836 C C . LYS A 1 105 ? -5.771 12.347 24.511 1.00 62.91 105 LYS A C 1
ATOM 838 O O . LYS A 1 105 ? -5.523 13.444 24.029 1.00 62.91 105 LYS A O 1
ATOM 843 N N . GLU A 1 106 ? -5.140 11.244 24.119 1.00 68.75 106 GLU A N 1
ATOM 844 C CA . GLU A 1 106 ? -4.015 11.191 23.174 1.00 68.75 106 GLU A CA 1
ATOM 845 C C . GLU A 1 106 ? -4.438 10.820 21.743 1.00 68.75 106 GLU A C 1
ATOM 847 O O . GLU A 1 106 ? -3.661 10.988 20.803 1.00 68.75 106 GLU A O 1
ATOM 852 N N . LYS A 1 107 ? -5.702 10.426 21.526 1.00 68.38 107 LYS A N 1
ATOM 853 C CA . LYS A 1 107 ? -6.271 10.226 20.176 1.00 68.38 107 LYS A CA 1
ATOM 854 C C . LYS A 1 107 ? -6.118 11.451 19.265 1.00 68.38 107 LYS A C 1
ATOM 856 O O . LYS A 1 107 ? -6.005 11.294 18.053 1.00 68.38 107 LYS A O 1
ATOM 861 N N . ALA A 1 108 ? -6.063 12.656 19.836 1.00 75.94 108 ALA A N 1
ATOM 862 C CA . ALA A 1 108 ? -5.807 13.887 19.090 1.00 75.94 108 ALA A CA 1
ATOM 863 C C . ALA A 1 108 ? -4.388 13.954 18.490 1.00 75.94 108 ALA A C 1
ATOM 865 O O . ALA A 1 108 ? -4.205 14.624 17.480 1.00 75.94 108 ALA A O 1
ATOM 866 N N . ILE A 1 109 ? -3.406 13.250 19.070 1.00 80.44 109 ILE A N 1
ATOM 867 C CA . ILE A 1 109 ? -2.016 13.171 18.580 1.00 80.44 109 ILE A CA 1
ATOM 868 C C . ILE A 1 109 ? -1.869 12.058 17.529 1.00 80.44 109 ILE A C 1
ATOM 870 O O . ILE A 1 109 ? -1.068 12.180 16.604 1.00 80.44 109 ILE A O 1
ATOM 874 N N . ALA A 1 110 ? -2.691 11.008 17.602 1.00 79.94 110 ALA A N 1
ATOM 875 C CA . ALA A 1 110 ? -2.670 9.917 16.625 1.00 79.94 110 ALA A CA 1
ATOM 876 C C . ALA A 1 110 ? -2.974 10.392 15.191 1.00 79.94 110 ALA A C 1
ATOM 878 O O . ALA A 1 110 ? -2.356 9.922 14.240 1.00 79.94 110 ALA A O 1
ATOM 879 N N . ILE A 1 111 ? -3.888 11.356 15.025 1.00 82.94 111 ILE A N 1
ATOM 880 C CA . ILE A 1 111 ? -4.270 11.896 13.708 1.00 82.94 111 ILE A CA 1
ATOM 881 C C . ILE A 1 111 ? -3.111 12.638 13.014 1.00 82.94 111 ILE A C 1
ATOM 883 O O . ILE A 1 111 ? -2.768 12.256 11.893 1.00 82.94 111 ILE A O 1
ATOM 887 N N . PRO A 1 112 ? -2.483 13.674 13.613 1.00 85.62 112 PRO A N 1
ATOM 888 C CA . PRO A 1 112 ? -1.356 14.351 12.982 1.00 85.62 112 PRO A CA 1
ATOM 889 C C . PRO A 1 112 ? -0.184 13.395 12.758 1.00 85.62 112 PRO A C 1
ATOM 891 O O . PRO A 1 112 ? 0.455 13.476 11.717 1.00 85.62 112 PRO A O 1
ATOM 894 N N . LEU A 1 113 ? 0.050 12.436 13.657 1.00 86.12 113 LEU A N 1
ATOM 895 C CA . LEU A 1 113 ? 1.119 11.453 13.495 1.00 86.12 113 LEU A CA 1
ATOM 896 C C . LEU A 1 113 ? 0.859 10.461 12.344 1.00 86.12 113 LEU A C 1
ATOM 898 O O . LEU A 1 113 ? 1.789 10.129 11.605 1.00 86.12 113 LEU A O 1
ATOM 902 N N . PHE A 1 114 ? -0.393 10.046 12.120 1.00 87.12 114 PHE A N 1
ATOM 903 C CA . PHE A 1 114 ? -0.792 9.296 10.924 1.00 87.12 114 PHE A CA 1
ATOM 904 C C . PHE A 1 114 ? -0.531 10.100 9.645 1.00 87.12 114 PHE A C 1
ATOM 906 O O . PHE A 1 114 ? 0.115 9.595 8.726 1.00 87.12 114 PHE A O 1
ATOM 913 N N . ILE A 1 115 ? -0.965 11.365 9.602 1.00 88.69 115 ILE A N 1
ATOM 914 C CA . ILE A 1 115 ? -0.742 12.243 8.443 1.00 88.69 115 ILE A CA 1
ATOM 915 C C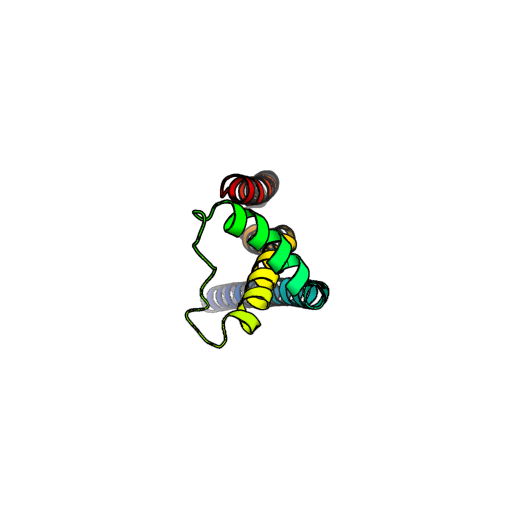 . ILE A 1 115 ? 0.760 12.410 8.190 1.00 88.69 115 ILE A C 1
ATOM 917 O O . ILE A 1 115 ? 1.215 12.242 7.059 1.00 88.69 115 ILE A O 1
ATOM 921 N N . SER A 1 116 ? 1.547 12.664 9.239 1.00 92.00 116 SER A N 1
ATOM 922 C CA . SER A 1 116 ? 3.006 12.734 9.149 1.00 92.00 116 SER A CA 1
ATOM 923 C C . SER A 1 116 ? 3.614 11.425 8.652 1.00 92.00 116 SER A C 1
ATOM 925 O O . SER A 1 116 ? 4.526 11.481 7.839 1.00 92.00 116 SER A O 1
ATOM 927 N N . SER A 1 117 ? 3.104 10.262 9.069 1.00 89.62 117 SER A N 1
ATOM 928 C CA . SER A 1 117 ? 3.586 8.952 8.601 1.00 89.62 117 SER A CA 1
ATOM 929 C C . SER A 1 117 ? 3.360 8.769 7.101 1.00 89.62 117 SER A C 1
ATOM 931 O O . SER A 1 117 ? 4.267 8.340 6.393 1.00 89.62 117 SER A O 1
ATOM 933 N N . VAL A 1 118 ? 2.173 9.128 6.603 1.00 91.56 118 VAL A N 1
ATOM 934 C CA . VAL A 1 118 ? 1.853 9.066 5.167 1.00 91.56 118 VAL A CA 1
ATOM 935 C C . VAL A 1 118 ? 2.729 10.042 4.377 1.00 91.56 118 VAL A C 1
ATOM 937 O O . VAL A 1 118 ? 3.315 9.659 3.364 1.00 91.56 118 VAL A O 1
ATOM 940 N N . LEU A 1 119 ? 2.875 11.282 4.856 1.00 93.50 119 LEU A N 1
ATOM 941 C CA . LEU A 1 119 ? 3.734 12.285 4.221 1.00 93.50 119 LEU A CA 1
ATOM 942 C C . LEU A 1 119 ? 5.207 11.864 4.212 1.00 93.50 119 LEU A C 1
ATOM 944 O O . LEU A 1 119 ? 5.866 12.001 3.187 1.00 93.50 119 LEU A O 1
ATOM 948 N N . LEU A 1 120 ? 5.719 11.328 5.321 1.00 91.88 120 LEU A N 1
ATOM 949 C CA . LEU A 1 120 ? 7.089 10.825 5.428 1.00 91.88 120 LEU A CA 1
ATOM 950 C C . LEU A 1 120 ? 7.317 9.603 4.542 1.00 91.88 120 LEU A C 1
ATOM 952 O O . LEU A 1 120 ? 8.390 9.486 3.963 1.00 91.88 120 LEU A O 1
ATOM 956 N N . PHE A 1 121 ? 6.327 8.720 4.400 1.00 91.69 121 PHE A N 1
ATOM 957 C CA . PHE A 1 121 ? 6.428 7.565 3.513 1.00 91.69 121 PHE A CA 1
ATOM 958 C C . PHE A 1 121 ? 6.616 8.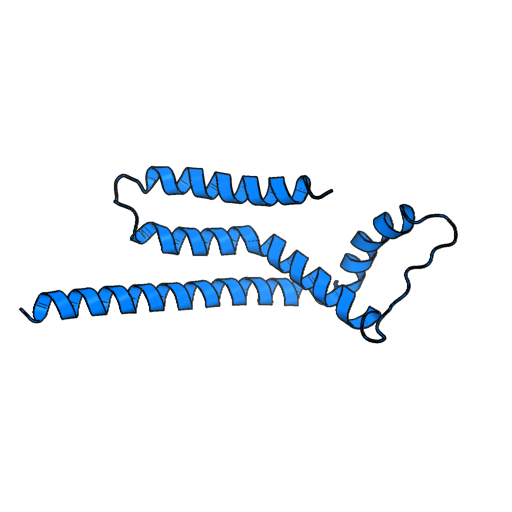006 2.057 1.00 91.69 121 PHE A C 1
ATOM 960 O O . PHE A 1 121 ? 7.604 7.638 1.423 1.00 91.69 121 PHE A O 1
ATOM 967 N N . TYR A 1 122 ? 5.727 8.863 1.544 1.00 92.00 122 TYR A N 1
ATOM 968 C CA . TYR A 1 122 ? 5.863 9.390 0.182 1.00 92.00 122 TYR A CA 1
ATOM 969 C C . TYR A 1 122 ? 7.075 10.315 0.025 1.00 92.00 122 TYR A C 1
ATOM 971 O O . TYR A 1 122 ? 7.726 10.295 -1.017 1.00 92.00 122 TYR A O 1
ATOM 979 N N . GLY A 1 123 ? 7.422 11.079 1.063 1.00 92.44 123 GLY A N 1
ATOM 980 C CA . GLY A 1 123 ? 8.634 11.896 1.096 1.00 92.44 123 GLY A CA 1
ATOM 981 C C . GLY A 1 123 ? 9.908 11.054 0.997 1.00 92.44 123 GLY A C 1
ATOM 982 O O . GLY A 1 123 ? 10.800 11.389 0.224 1.00 92.44 123 GLY A O 1
ATOM 983 N N . GLY A 1 124 ? 9.973 9.928 1.709 1.00 89.12 124 GLY A N 1
ATOM 984 C CA . GLY A 1 124 ? 11.078 8.973 1.620 1.00 89.12 124 GLY A CA 1
ATOM 985 C C . GLY A 1 124 ? 11.177 8.332 0.237 1.00 89.12 124 GLY A C 1
ATOM 986 O O . GLY A 1 124 ? 12.269 8.224 -0.312 1.00 89.12 124 GLY A O 1
ATOM 987 N N . VAL A 1 125 ? 10.039 7.988 -0.367 1.00 88.44 125 VAL A N 1
ATOM 988 C CA . VAL A 1 125 ? 9.978 7.440 -1.733 1.00 88.44 125 VAL A CA 1
ATOM 989 C C . VAL A 1 125 ? 10.467 8.458 -2.763 1.00 88.44 125 VAL A C 1
ATOM 991 O O . VAL A 1 125 ? 11.226 8.102 -3.657 1.00 88.44 125 VAL A O 1
ATOM 994 N N . ALA A 1 126 ? 10.094 9.731 -2.617 1.00 88.88 126 ALA A N 1
ATOM 995 C CA . ALA A 1 126 ? 10.583 10.805 -3.480 1.00 88.88 126 ALA A CA 1
ATOM 996 C C . ALA A 1 126 ? 12.081 11.106 -3.275 1.00 88.88 126 ALA A C 1
ATOM 998 O O . ALA A 1 126 ? 12.756 11.545 -4.207 1.00 88.88 126 ALA A O 1
ATOM 999 N N . PHE A 1 127 ? 12.604 10.889 -2.063 1.00 89.69 127 PHE A N 1
ATOM 1000 C CA . PHE A 1 127 ? 14.022 11.068 -1.750 1.00 89.69 127 PHE A CA 1
ATOM 1001 C C . PHE A 1 127 ? 14.901 9.934 -2.285 1.00 89.69 127 PHE A C 1
ATOM 1003 O O . PHE A 1 127 ? 16.051 10.189 -2.619 1.00 89.69 127 PHE A O 1
ATOM 1010 N N . ALA A 1 128 ? 14.372 8.714 -2.412 1.00 77.88 128 ALA A N 1
ATOM 1011 C CA . ALA A 1 128 ? 15.097 7.528 -2.882 1.00 77.88 128 ALA A CA 1
ATOM 1012 C C . ALA A 1 128 ? 15.500 7.554 -4.380 1.00 77.88 128 ALA A C 1
ATOM 1014 O O . ALA A 1 128 ? 15.799 6.503 -4.945 1.00 77.88 128 ALA A O 1
ATOM 1015 N N . ARG A 1 129 ? 15.485 8.734 -5.011 1.00 56.34 129 ARG A N 1
ATOM 1016 C CA . ARG A 1 129 ? 15.918 8.982 -6.391 1.00 56.34 129 ARG A CA 1
ATOM 1017 C C . ARG A 1 129 ? 17.435 9.080 -6.526 1.00 56.34 129 ARG A C 1
ATOM 1019 O O . ARG A 1 129 ? 18.080 9.591 -5.583 1.00 56.34 129 ARG A O 1
#

Sequence (129 aa):
MNSAEEEQELTLIDHLIELRDRILKSVVAVVLLFLALFAFSNDIYTYVATPLLDALPEGTSMIAIDPTSPFFAPFKLTFYVAFLIAAPYILYQLWSFIAPGLYQKEKAIAIPLFISSVLLFYGGVAFAR

InterPro domains:
  IPR002033 Sec-independent periplasmic protein translocase TatC [PF00902] (14-128)
  IPR002033 Sec-independent periplasmic protein translocase TatC [PR01840] (11-38)
  IPR002033 Sec-independent periplasmic protein translocase TatC [PR01840] (88-106)
  IPR002033 Sec-independent periplasmic protein translocase TatC [PR01840] (106-129)
  IPR002033 Sec-independent periplasmic protein translocase TatC [PTHR30371] (4-128)

Secondary structure (DSSP, 8-state):
-HHHHHHHHHHHHHHHHHHHHHHHHHHHHHHHHHHHHHTTHHHHHHHHHHHHHHTSPTT-----SSTTHHHHHHHHHHHHHHHHHHHHHHHHHHHHHHGGGS-TTTHHHHHHHHHHHHHHHHHHHHHT-

Foldseek 3Di:
DPPVVVVVVVVVVVLVVLVVVLVVVLVVQLVVLLVVCVVVLVVLVCVVVVVVVVPDPPPDDDDDPDPCCVPCVSSVSSSVVSNLVSVLVNLVSVLVSCLVVDPPVCNVVSVVVSVVVNVVSVVVVVVVD

pLDDT: mean 82.43, std 12.23, range [54.03, 97.12]

Radius of gyration: 21.23 Å; chains: 1; bounding box: 40×32×67 Å

Organism: NCBI:txid2510334